Protein AF-A0A950JBD9-F1 (afdb_monomer_lite)

pLDDT: mean 92.74, std 8.47, range [54.97, 98.75]

Radius of gyration: 14.96 Å; chains: 1; bounding box: 33×19×41 Å

Structure (mmCIF, N/CA/C/O backbone):
data_AF-A0A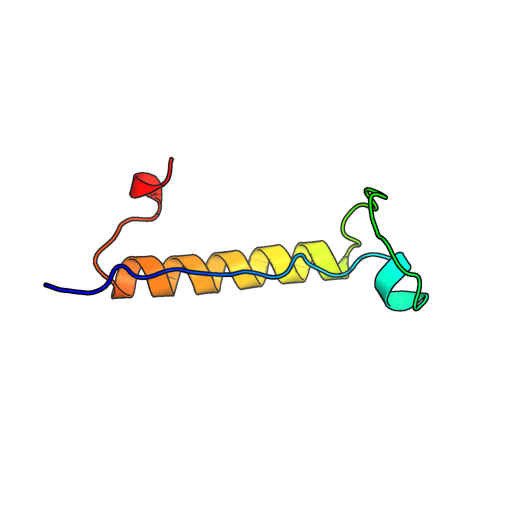950JBD9-F1
#
_entry.id   AF-A0A950JBD9-F1
#
loop_
_atom_site.group_PDB
_atom_site.id
_atom_site.type_symbol
_atom_site.label_atom_id
_atom_site.label_alt_id
_atom_site.label_comp_id
_atom_site.label_asym_id
_atom_site.label_entity_id
_atom_site.label_seq_id
_atom_site.pdbx_PDB_ins_code
_atom_site.Cartn_x
_atom_site.Cartn_y
_atom_site.Cartn_z
_atom_site.occupancy
_atom_site.B_iso_or_equiv
_atom_site.auth_seq_id
_atom_site.auth_comp_id
_atom_site.auth_asym_id
_atom_site.auth_atom_id
_atom_site.pdbx_PDB_model_num
ATOM 1 N N . MET A 1 1 ? -7.881 8.198 29.936 1.00 54.97 1 MET A N 1
ATOM 2 C CA . MET A 1 1 ? -7.725 8.763 28.580 1.0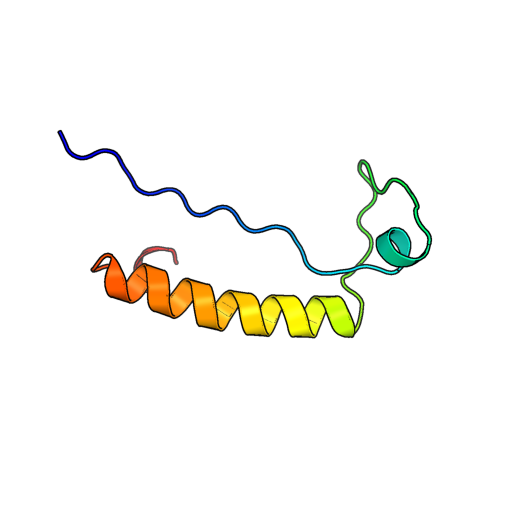0 54.97 1 MET A CA 1
ATOM 3 C C . MET A 1 1 ? -7.552 7.611 27.608 1.00 54.97 1 MET A C 1
ATOM 5 O O . MET A 1 1 ? -6.660 6.798 27.828 1.00 54.97 1 MET A O 1
ATOM 9 N N . THR A 1 2 ? -8.418 7.487 26.605 1.00 82.06 2 THR A N 1
ATOM 10 C CA . THR A 1 2 ? -8.245 6.513 25.517 1.00 82.06 2 THR A CA 1
ATOM 11 C C . THR A 1 2 ? -7.137 7.005 24.585 1.00 82.06 2 THR A C 1
ATOM 13 O O . THR A 1 2 ? -7.006 8.205 24.347 1.00 82.06 2 THR A O 1
ATOM 16 N N . ARG A 1 3 ? -6.271 6.097 24.123 1.00 86.44 3 ARG A N 1
ATOM 17 C CA . ARG A 1 3 ? -5.216 6.438 23.158 1.00 86.44 3 ARG A CA 1
ATOM 18 C C . ARG A 1 3 ? -5.860 6.513 21.768 1.00 86.44 3 ARG A C 1
ATOM 20 O O . ARG A 1 3 ? -6.667 5.635 21.471 1.00 86.44 3 ARG A O 1
ATOM 27 N N . PRO A 1 4 ? -5.532 7.516 20.939 1.00 87.75 4 PRO A N 1
ATOM 28 C CA . PRO A 1 4 ? -6.076 7.600 19.590 1.00 87.75 4 PRO A CA 1
ATOM 29 C C . PRO A 1 4 ? -5.606 6.412 18.742 1.00 87.75 4 PRO A C 1
ATOM 31 O O . PRO A 1 4 ? -4.487 5.920 18.918 1.00 87.75 4 PRO A O 1
ATOM 34 N N . VAL A 1 5 ? -6.460 5.972 17.819 1.00 89.94 5 VAL A N 1
ATOM 35 C CA . VAL A 1 5 ? -6.130 4.936 16.835 1.00 89.94 5 VAL A CA 1
ATOM 36 C C . VAL A 1 5 ? -5.416 5.587 15.651 1.00 89.94 5 VAL A C 1
ATOM 38 O O . VAL A 1 5 ? -5.828 6.641 15.170 1.00 89.94 5 VAL A O 1
ATOM 41 N N . LEU A 1 6 ? -4.332 4.964 15.188 1.00 91.69 6 LEU A N 1
ATOM 42 C CA . LEU A 1 6 ? -3.579 5.385 14.009 1.00 91.69 6 LEU A CA 1
ATOM 43 C C . LEU A 1 6 ? -3.516 4.225 13.016 1.00 91.69 6 LEU A C 1
ATOM 45 O O . LEU A 1 6 ? -2.956 3.174 13.327 1.00 91.69 6 LEU A O 1
ATOM 49 N N . TYR A 1 7 ? -4.028 4.442 11.807 1.00 93.25 7 TYR A N 1
ATOM 50 C CA . TYR A 1 7 ? -3.881 3.498 10.702 1.00 93.25 7 TYR A CA 1
ATOM 51 C C . TYR A 1 7 ? -2.697 3.903 9.823 1.00 93.25 7 TYR A C 1
ATOM 53 O O . TYR A 1 7 ? -2.591 5.053 9.400 1.00 93.25 7 TYR A O 1
ATOM 61 N N . TYR A 1 8 ? -1.817 2.950 9.517 1.00 95.50 8 TYR A N 1
ATOM 62 C CA . TYR A 1 8 ? -0.696 3.139 8.597 1.00 95.50 8 TYR A CA 1
ATOM 63 C C . TYR A 1 8 ? -0.811 2.159 7.431 1.00 95.50 8 TYR A C 1
ATOM 65 O O . TYR A 1 8 ? -1.023 0.964 7.636 1.00 95.50 8 TYR A O 1
ATOM 73 N N . ILE A 1 9 ? -0.667 2.662 6.205 1.00 96.19 9 ILE A N 1
ATOM 74 C CA . ILE A 1 9 ? -0.819 1.878 4.978 1.00 96.19 9 ILE A CA 1
ATOM 75 C C . ILE A 1 9 ? 0.410 2.099 4.107 1.00 96.19 9 ILE A C 1
ATOM 77 O O . ILE A 1 9 ? 0.784 3.231 3.806 1.00 96.19 9 ILE A O 1
ATOM 81 N N . ARG A 1 10 ? 1.027 1.002 3.668 1.00 96.44 10 ARG A N 1
ATOM 82 C CA . ARG A 1 10 ? 2.075 1.045 2.649 1.00 96.44 10 ARG A CA 1
ATOM 83 C C . ARG A 1 10 ? 1.437 1.206 1.266 1.00 96.44 10 ARG A C 1
ATOM 85 O O . ARG A 1 10 ? 0.430 0.561 0.977 1.00 96.44 10 ARG A O 1
ATOM 92 N N . HIS A 1 11 ? 2.042 2.022 0.403 1.00 96.38 11 HIS A N 1
ATOM 93 C CA . HIS A 1 11 ? 1.617 2.133 -0.993 1.00 96.38 11 HIS A CA 1
ATOM 94 C C . HIS A 1 11 ? 1.692 0.773 -1.721 1.00 96.38 11 HIS A C 1
ATOM 96 O O . HIS A 1 11 ? 2.440 -0.125 -1.325 1.00 96.38 11 HIS A O 1
ATOM 102 N N . GLY A 1 12 ? 0.913 0.630 -2.796 1.00 98.06 12 GLY A N 1
ATOM 103 C CA . GLY A 1 12 ? 0.935 -0.568 -3.637 1.00 98.06 12 GLY A CA 1
ATOM 104 C C . GLY A 1 12 ? 2.226 -0.712 -4.451 1.00 98.06 12 GLY A C 1
ATOM 105 O O . GLY A 1 12 ? 3.043 0.201 -4.532 1.00 98.06 12 GLY A O 1
ATOM 106 N N . GLU A 1 13 ? 2.398 -1.859 -5.091 1.00 98.44 13 GLU A N 1
ATOM 107 C CA . GLU A 1 13 ? 3.554 -2.162 -5.932 1.00 98.44 13 GLU A CA 1
ATOM 108 C C . GLU A 1 13 ? 3.738 -1.173 -7.098 1.00 98.44 13 GLU A C 1
ATOM 110 O O . GLU A 1 13 ? 2.785 -0.748 -7.760 1.00 98.44 13 GLU A O 1
ATOM 115 N N . THR A 1 14 ? 4.999 -0.859 -7.381 1.00 98.56 14 THR A N 1
ATOM 116 C CA . THR A 1 14 ? 5.448 -0.183 -8.599 1.00 98.56 14 THR A CA 1
ATOM 117 C C . THR A 1 14 ? 6.477 -1.048 -9.322 1.00 98.56 14 THR A C 1
ATOM 119 O O . THR A 1 14 ? 7.089 -1.944 -8.732 1.00 98.56 14 THR A O 1
ATOM 122 N N . ASP A 1 15 ? 6.759 -0.734 -10.585 1.00 98.25 15 ASP A N 1
ATOM 123 C CA . ASP A 1 15 ? 7.774 -1.461 -11.360 1.00 98.25 15 ASP A CA 1
ATOM 124 C C . ASP A 1 15 ? 9.184 -1.339 -10.753 1.00 98.25 15 ASP A C 1
ATOM 126 O O . ASP A 1 15 ? 10.042 -2.194 -10.964 1.00 98.25 15 ASP A O 1
ATOM 130 N N . TRP A 1 16 ? 9.427 -0.316 -9.926 1.00 97.75 16 TRP A N 1
ATOM 131 C CA . TRP A 1 16 ? 10.686 -0.168 -9.196 1.00 97.75 16 TRP A CA 1
ATOM 132 C C . TRP A 1 16 ? 10.809 -1.168 -8.049 1.00 97.75 16 TRP A C 1
ATOM 134 O O . TRP A 1 16 ? 11.912 -1.640 -7.787 1.00 97.75 16 TRP A O 1
ATOM 144 N N . ASN A 1 17 ? 9.700 -1.522 -7.386 1.00 96.31 17 ASN A N 1
ATOM 145 C CA . ASN A 1 17 ? 9.724 -2.582 -6.378 1.00 96.31 17 ASN A CA 1
ATOM 146 C C . ASN A 1 17 ? 10.084 -3.926 -7.023 1.00 96.31 17 ASN A C 1
ATOM 148 O O . ASN A 1 17 ? 10.954 -4.623 -6.506 1.00 96.31 17 ASN A O 1
ATOM 152 N N . VAL A 1 18 ? 9.472 -4.235 -8.173 1.00 97.75 18 VAL A N 1
ATOM 153 C CA . VAL A 1 18 ? 9.740 -5.459 -8.950 1.00 97.75 18 VAL A CA 1
ATOM 154 C C . VAL A 1 18 ? 11.196 -5.512 -9.414 1.00 97.75 18 VAL A C 1
ATOM 156 O O . VAL A 1 18 ? 11.843 -6.548 -9.313 1.00 97.75 18 VAL A O 1
ATOM 159 N N . ALA A 1 19 ? 11.743 -4.381 -9.863 1.00 97.94 19 ALA A N 1
ATOM 160 C CA . ALA A 1 19 ? 13.135 -4.268 -10.290 1.00 97.94 19 ALA A CA 1
ATOM 161 C C . ALA A 1 19 ? 14.145 -4.125 -9.130 1.00 97.94 19 ALA A C 1
ATOM 163 O O . ALA A 1 19 ? 15.312 -3.828 -9.386 1.00 97.94 19 ALA A O 1
ATOM 164 N N . SER A 1 20 ? 13.711 -4.268 -7.870 1.00 96.88 20 SER A N 1
ATOM 165 C CA . SER A 1 20 ? 14.541 -4.077 -6.667 1.00 96.88 20 SER A CA 1
ATOM 166 C C . SER A 1 20 ? 15.306 -2.744 -6.639 1.00 96.88 20 SER A C 1
ATOM 168 O O . SER A 1 20 ? 16.432 -2.663 -6.149 1.00 96.88 20 SER A O 1
ATOM 170 N N . ARG A 1 21 ? 14.695 -1.674 -7.159 1.00 97.06 21 ARG A N 1
ATOM 171 C CA . ARG A 1 21 ? 15.262 -0.320 -7.171 1.00 97.06 21 ARG A CA 1
ATOM 172 C C . ARG A 1 21 ? 14.808 0.480 -5.955 1.00 97.06 21 ARG A C 1
ATOM 174 O O . ARG A 1 21 ? 13.650 0.412 -5.540 1.00 97.06 21 ARG A O 1
ATOM 181 N N . LEU A 1 22 ? 15.710 1.300 -5.423 1.00 94.50 22 LEU A N 1
ATOM 182 C CA . LEU A 1 22 ? 15.383 2.287 -4.394 1.00 94.50 22 LEU A CA 1
ATOM 183 C C . LEU A 1 22 ? 14.594 3.437 -5.026 1.00 94.50 22 LEU A C 1
ATOM 185 O O . LEU A 1 22 ? 15.113 4.092 -5.920 1.00 94.50 22 LEU A O 1
ATOM 189 N N . GLN A 1 23 ? 13.367 3.689 -4.565 1.00 94.81 23 GLN A N 1
ATOM 190 C CA . GLN A 1 23 ? 12.548 4.802 -5.071 1.00 94.81 23 GLN A CA 1
ATOM 191 C C . GLN A 1 23 ? 13.027 6.156 -4.532 1.00 94.81 23 GLN A C 1
ATOM 193 O O . GLN A 1 23 ? 13.170 7.107 -5.293 1.00 94.81 23 GLN A O 1
ATOM 198 N N . GLY A 1 24 ? 13.335 6.248 -3.233 1.00 92.56 24 GLY A N 1
ATOM 199 C CA . GLY A 1 24 ? 13.726 7.516 -2.612 1.00 92.56 24 GLY A CA 1
ATOM 200 C C . GLY A 1 24 ? 12.657 8.592 -2.826 1.00 92.56 24 GLY A C 1
ATOM 201 O O . GLY A 1 24 ? 11.502 8.384 -2.476 1.00 92.56 24 GLY A O 1
ATOM 202 N N . TRP A 1 25 ? 13.055 9.717 -3.419 1.00 94.75 25 TRP A N 1
ATOM 203 C CA . TRP A 1 25 ? 12.170 10.834 -3.779 1.00 94.75 25 TRP A CA 1
ATOM 204 C C . TRP A 1 25 ? 11.555 10.714 -5.179 1.00 94.75 25 TRP A C 1
ATOM 206 O O . TRP A 1 25 ? 10.852 11.618 -5.621 1.00 94.75 25 TRP A O 1
ATOM 216 N N . HIS A 1 26 ? 11.855 9.639 -5.910 1.00 94.44 26 HIS A N 1
ATOM 217 C CA . HIS A 1 26 ? 11.221 9.381 -7.194 1.00 94.44 26 HIS A CA 1
ATOM 218 C C . HIS A 1 26 ? 9.743 9.042 -6.978 1.00 94.44 26 HIS A C 1
ATOM 220 O O . HIS A 1 26 ? 9.405 8.341 -6.026 1.00 94.44 26 HIS A O 1
ATOM 226 N N . ASP A 1 27 ? 8.887 9.465 -7.908 1.00 94.12 27 ASP A N 1
ATOM 227 C CA . ASP A 1 27 ? 7.439 9.236 -7.867 1.00 94.12 27 ASP A CA 1
ATOM 228 C C . ASP A 1 27 ? 6.998 8.237 -8.957 1.00 94.12 27 ASP A C 1
ATOM 230 O O . ASP A 1 27 ? 6.412 8.619 -9.972 1.00 94.12 27 ASP A O 1
ATOM 234 N N . PRO A 1 28 ? 7.371 6.943 -8.862 1.00 95.94 28 PRO A N 1
ATOM 235 C CA . PRO A 1 28 ? 6.881 5.958 -9.812 1.00 95.94 28 PRO A CA 1
ATOM 236 C C . PRO A 1 28 ? 5.407 5.648 -9.529 1.00 95.94 28 PRO A C 1
ATOM 238 O O . PRO A 1 28 ? 5.028 5.315 -8.407 1.00 95.94 28 PRO A O 1
ATOM 241 N N . ALA A 1 29 ? 4.581 5.670 -10.573 1.00 97.62 29 ALA A N 1
ATOM 242 C CA . ALA A 1 29 ? 3.178 5.296 -10.455 1.00 97.62 29 ALA A CA 1
ATOM 243 C C . ALA A 1 29 ? 3.001 3.837 -9.986 1.00 97.62 29 ALA A C 1
ATOM 245 O O . ALA A 1 29 ? 3.817 2.955 -10.278 1.00 97.62 29 ALA A O 1
ATOM 246 N N . LEU A 1 30 ? 1.872 3.564 -9.322 1.00 98.38 30 LEU A N 1
ATOM 247 C CA . LEU A 1 30 ? 1.440 2.198 -9.028 1.00 98.38 30 LEU A CA 1
ATOM 248 C C . LEU A 1 30 ? 1.270 1.406 -10.325 1.00 98.38 30 LEU A C 1
ATOM 250 O O . LEU A 1 30 ? 0.582 1.852 -11.252 1.00 98.38 30 LEU A O 1
ATOM 254 N N . ASN A 1 31 ? 1.810 0.192 -10.361 1.00 98.44 31 ASN A N 1
ATOM 255 C CA . ASN A 1 31 ? 1.587 -0.706 -11.485 1.00 98.44 31 ASN A CA 1
ATOM 256 C C . ASN A 1 31 ? 0.188 -1.354 -11.398 1.00 98.44 31 ASN A C 1
ATOM 258 O O . ASN A 1 31 ? -0.620 -1.060 -10.510 1.00 98.44 31 ASN A O 1
ATOM 262 N N . ALA A 1 32 ? -0.144 -2.227 -12.353 1.00 98.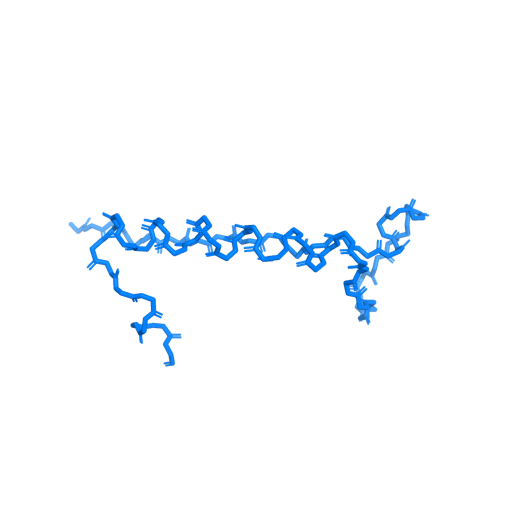62 32 ALA A N 1
ATOM 263 C CA . ALA A 1 32 ? -1.459 -2.869 -12.379 1.00 98.62 32 ALA A CA 1
ATOM 264 C C . ALA A 1 32 ? -1.751 -3.686 -11.106 1.00 98.62 32 ALA A C 1
ATOM 266 O O . ALA A 1 32 ? -2.895 -3.716 -10.650 1.00 98.62 32 ALA A O 1
ATOM 267 N N . LEU A 1 33 ? -0.733 -4.325 -10.519 1.00 98.69 33 LEU A N 1
ATOM 268 C CA . LEU A 1 33 ? -0.873 -5.037 -9.254 1.00 98.69 33 LEU A CA 1
ATOM 269 C C . LEU A 1 33 ? -1.020 -4.060 -8.081 1.00 98.69 33 LEU A C 1
ATOM 271 O O . LEU A 1 33 ? -1.933 -4.236 -7.278 1.00 98.69 33 LEU A O 1
ATOM 275 N N . GLY A 1 34 ? -0.218 -2.996 -8.034 1.00 98.69 34 GLY A N 1
ATOM 276 C CA . GLY A 1 34 ? -0.295 -1.951 -7.016 1.00 98.69 34 GLY A CA 1
ATOM 277 C C . GLY A 1 34 ? -1.662 -1.282 -6.930 1.00 98.69 34 GLY A C 1
ATOM 278 O O . GLY A 1 34 ? -2.182 -1.071 -5.836 1.00 98.69 34 GLY A O 1
ATOM 279 N N . ARG A 1 35 ? -2.314 -1.029 -8.071 1.00 98.69 35 ARG A N 1
ATOM 280 C CA . ARG A 1 35 ? -3.687 -0.495 -8.091 1.00 98.69 35 ARG A CA 1
ATOM 281 C C . ARG A 1 35 ? -4.712 -1.484 -7.530 1.00 98.69 35 ARG A C 1
ATOM 283 O O . ARG A 1 35 ? -5.604 -1.081 -6.788 1.00 98.69 35 ARG A O 1
ATOM 290 N N . ARG A 1 36 ? -4.576 -2.782 -7.831 1.00 98.69 36 ARG A N 1
ATOM 291 C CA . ARG A 1 36 ? -5.433 -3.824 -7.234 1.00 98.69 36 ARG A CA 1
ATOM 292 C C . ARG A 1 36 ? -5.204 -3.948 -5.729 1.00 98.69 36 ARG A C 1
ATOM 294 O O . ARG A 1 36 ? -6.171 -4.051 -4.982 1.00 98.69 36 ARG A O 1
ATOM 301 N N . GLN A 1 37 ? -3.950 -3.888 -5.283 1.00 98.75 37 GLN A N 1
ATOM 302 C CA . GLN A 1 37 ? -3.603 -3.874 -3.860 1.00 98.75 37 GLN A CA 1
ATOM 303 C C . GLN A 1 37 ? -4.245 -2.677 -3.154 1.00 98.75 37 GLN A C 1
ATOM 305 O O . GLN A 1 37 ? -4.886 -2.863 -2.126 1.00 98.75 37 GLN A O 1
ATOM 310 N N . ALA A 1 38 ? -4.162 -1.476 -3.736 1.00 98.56 38 ALA A N 1
ATOM 311 C CA . ALA A 1 38 ? -4.801 -0.283 -3.186 1.00 98.56 38 ALA A CA 1
ATOM 312 C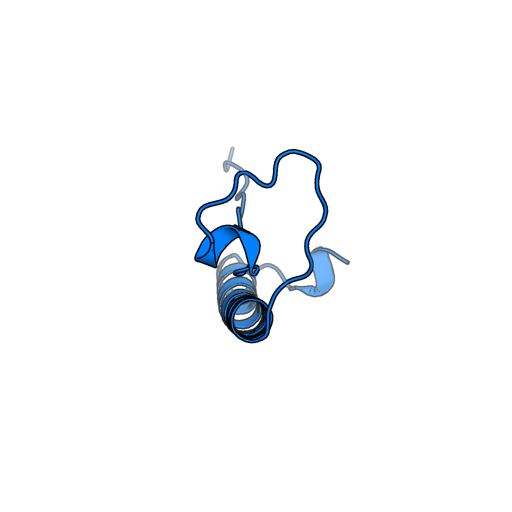 C . ALA A 1 38 ? -6.325 -0.449 -3.034 1.00 98.56 38 ALA A C 1
ATOM 314 O O . ALA A 1 38 ? -6.871 -0.123 -1.982 1.00 98.56 38 ALA A O 1
ATOM 315 N N . ALA A 1 39 ? -7.006 -1.023 -4.034 1.00 98.31 39 ALA A N 1
ATOM 316 C CA . ALA A 1 39 ? -8.446 -1.286 -3.963 1.00 98.31 39 ALA A CA 1
ATOM 317 C C . ALA A 1 39 ? -8.815 -2.287 -2.850 1.00 98.31 39 ALA A C 1
ATOM 319 O O . ALA A 1 39 ? -9.784 -2.079 -2.119 1.00 98.31 39 ALA A O 1
ATOM 320 N N . VAL A 1 40 ? -8.024 -3.352 -2.678 1.00 98.44 40 VAL A N 1
ATOM 321 C CA . VAL A 1 40 ? -8.217 -4.323 -1.586 1.00 98.44 40 VAL A CA 1
ATOM 322 C C . VAL A 1 40 ? -7.973 -3.667 -0.225 1.00 98.44 40 VAL A C 1
ATOM 324 O O . VAL A 1 40 ? -8.797 -3.814 0.679 1.00 98.44 40 VAL A O 1
ATOM 327 N N . CYS A 1 41 ? -6.888 -2.899 -0.086 1.00 98.12 41 CYS A N 1
ATOM 328 C CA . CYS A 1 41 ? -6.577 -2.153 1.133 1.00 98.12 41 CYS A CA 1
ATOM 329 C C . CYS A 1 41 ? -7.700 -1.180 1.510 1.00 98.12 41 CYS A C 1
ATOM 331 O O . CYS A 1 41 ? -8.060 -1.110 2.681 1.00 98.12 41 CYS A O 1
ATOM 333 N N . ALA A 1 42 ? -8.303 -0.487 0.539 1.00 95.81 42 ALA A N 1
ATOM 334 C CA . ALA A 1 42 ? -9.431 0.411 0.785 1.00 95.81 42 ALA A CA 1
ATOM 335 C C . ALA A 1 42 ? -10.637 -0.325 1.398 1.00 95.81 42 ALA A C 1
ATOM 337 O O . ALA A 1 42 ? -11.242 0.158 2.355 1.00 95.81 42 ALA A O 1
ATOM 338 N N . GLY A 1 43 ? -10.955 -1.525 0.900 1.00 96.56 43 GLY A N 1
ATOM 339 C CA . GLY A 1 43 ? -12.026 -2.356 1.458 1.00 96.56 43 GLY A CA 1
ATOM 340 C C . GLY A 1 43 ? -11.745 -2.839 2.886 1.00 96.56 43 GLY A C 1
ATOM 341 O O . GLY A 1 43 ? -12.671 -2.941 3.690 1.00 96.56 43 GLY A O 1
ATOM 342 N N . ILE A 1 44 ? -10.481 -3.117 3.216 1.00 96.81 44 ILE A N 1
ATOM 343 C CA . ILE A 1 44 ? -10.062 -3.484 4.578 1.00 96.81 44 ILE A CA 1
ATOM 344 C C . ILE A 1 44 ? -10.155 -2.272 5.508 1.00 96.81 44 ILE A C 1
ATOM 346 O O . ILE A 1 44 ? -10.768 -2.368 6.567 1.00 96.81 44 ILE A O 1
ATOM 350 N N . LEU A 1 45 ? -9.598 -1.129 5.096 1.00 95.50 45 LEU A N 1
ATOM 351 C CA . LEU A 1 45 ? -9.602 0.096 5.892 1.00 95.50 45 LEU A CA 1
ATOM 352 C C . LEU A 1 45 ? -11.027 0.539 6.232 1.00 95.50 45 LEU A C 1
ATOM 354 O O . LEU A 1 45 ? -11.300 0.865 7.381 1.00 95.50 45 LEU A O 1
ATOM 358 N N . ARG A 1 46 ? -11.946 0.484 5.259 1.00 94.69 46 ARG A N 1
ATOM 359 C CA . ARG A 1 46 ? -13.364 0.792 5.483 1.00 94.69 46 ARG A CA 1
ATOM 360 C C . ARG A 1 46 ? -13.951 -0.027 6.633 1.00 94.69 46 ARG A C 1
ATOM 362 O O . ARG A 1 46 ? -14.584 0.543 7.511 1.00 94.69 46 ARG A O 1
ATOM 369 N N . LYS A 1 47 ? -13.711 -1.341 6.645 1.00 95.19 47 LYS A N 1
ATOM 370 C CA . LYS A 1 47 ? -14.216 -2.237 7.696 1.00 95.19 47 LYS A CA 1
ATOM 371 C C . LYS A 1 47 ? -13.626 -1.908 9.066 1.00 95.19 47 LYS A C 1
ATOM 373 O O . LYS A 1 47 ? -14.354 -1.958 10.046 1.00 95.19 47 LYS A O 1
ATOM 378 N N . LEU A 1 48 ? -12.334 -1.580 9.132 1.00 94.50 48 LEU A N 1
ATOM 379 C CA . LEU A 1 48 ? -11.669 -1.213 10.389 1.00 94.50 48 LEU A CA 1
ATOM 380 C C . LEU A 1 48 ? -12.220 0.103 10.954 1.00 94.50 48 LEU A C 1
ATOM 382 O O . LEU A 1 48 ? -12.544 0.171 12.132 1.00 94.50 48 LEU A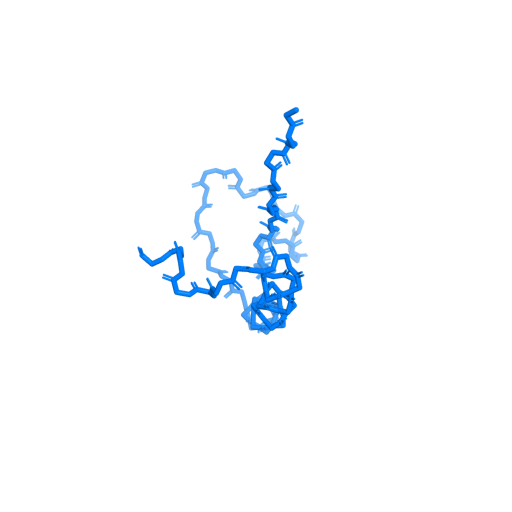 O 1
ATOM 386 N N . ILE A 1 49 ? -12.397 1.110 10.095 1.00 93.69 49 ILE A N 1
ATOM 387 C CA . ILE A 1 49 ? -12.994 2.400 10.465 1.00 93.69 49 ILE A CA 1
ATOM 388 C C . ILE A 1 49 ? -14.409 2.203 11.028 1.00 93.69 49 ILE A C 1
ATOM 390 O O . ILE A 1 49 ? -14.721 2.708 12.104 1.00 93.69 49 ILE A O 1
ATOM 394 N N . GLU A 1 50 ? -15.240 1.418 10.333 1.00 92.12 50 GLU A N 1
ATOM 395 C CA . GLU A 1 50 ? -16.601 1.090 10.777 1.00 92.12 50 GLU A CA 1
ATOM 396 C C . GLU A 1 50 ? -16.606 0.340 12.123 1.00 92.12 50 GLU A C 1
ATOM 398 O O . GLU A 1 50 ? -17.454 0.604 12.975 1.00 92.12 50 GLU A O 1
ATOM 403 N N . GLN A 1 51 ? -15.656 -0.578 12.340 1.00 91.38 51 GLN A N 1
ATOM 404 C CA . GLN A 1 51 ? -15.506 -1.324 13.598 1.00 91.38 51 GLN A CA 1
ATOM 405 C C . GLN A 1 51 ? -15.112 -0.435 14.779 1.00 91.38 51 GLN A C 1
ATOM 407 O O . GLN A 1 51 ? -15.584 -0.666 15.892 1.00 91.38 51 GLN A O 1
ATOM 412 N N . ASP A 1 52 ? -14.302 0.592 14.533 1.00 91.25 52 ASP A N 1
ATOM 413 C CA . ASP A 1 52 ? -13.879 1.554 15.551 1.00 91.25 52 ASP A CA 1
ATOM 414 C C . ASP A 1 52 ? -14.935 2.652 15.806 1.00 91.25 52 ASP A C 1
ATOM 416 O O . ASP A 1 52 ? -14.703 3.581 16.578 1.00 91.25 52 ASP A O 1
ATOM 420 N N . GLY A 1 53 ? -16.130 2.521 15.212 1.00 89.94 53 GLY A N 1
ATOM 421 C CA . GLY A 1 53 ? -17.271 3.414 15.434 1.00 89.94 53 GLY A CA 1
ATOM 422 C C . GLY A 1 53 ? -17.200 4.726 14.652 1.00 89.94 53 GLY A C 1
ATOM 423 O O 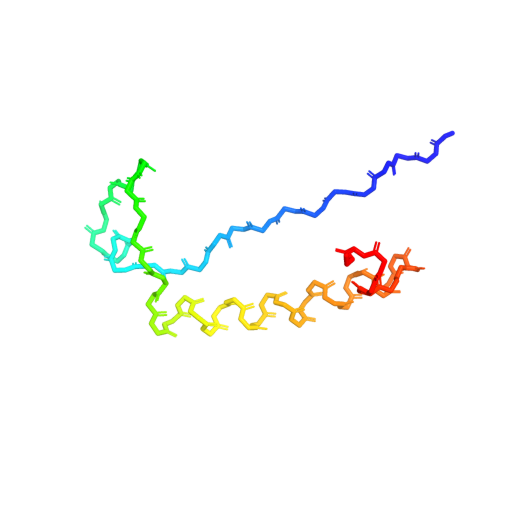. GLY A 1 53 ? -17.954 5.652 14.950 1.00 89.94 53 GLY A O 1
ATOM 424 N N . HIS A 1 54 ? -16.315 4.802 13.660 1.00 87.81 54 HIS A N 1
ATOM 425 C CA . HIS A 1 54 ? -16.157 5.944 12.770 1.00 87.81 54 HIS A CA 1
ATOM 426 C C . HIS A 1 54 ? -16.786 5.653 11.404 1.00 87.81 54 HIS A C 1
ATOM 428 O O . HIS A 1 54 ? -16.901 4.504 10.973 1.00 87.81 54 HIS A O 1
ATOM 434 N N . LEU A 1 55 ? -17.191 6.700 10.690 1.00 81.12 55 LEU A N 1
ATOM 435 C CA . LEU A 1 55 ? -17.595 6.592 9.293 1.00 81.12 55 LEU A CA 1
ATOM 436 C C . LEU A 1 55 ? -16.428 7.003 8.390 1.00 81.12 55 LEU A C 1
ATOM 438 O O . LEU A 1 55 ? -15.706 7.945 8.705 1.00 81.12 55 LEU A O 1
ATOM 442 N N . PRO A 1 56 ? -16.244 6.375 7.212 1.00 76.44 56 PRO A N 1
ATOM 443 C CA . PRO A 1 56 ? -15.204 6.796 6.269 1.00 76.44 56 PRO A CA 1
ATOM 444 C C . PRO A 1 56 ? -15.292 8.276 5.860 1.00 76.44 56 PRO A C 1
ATOM 446 O O . PRO A 1 56 ? -14.285 8.871 5.493 1.00 76.44 56 PRO A O 1
ATOM 449 N N . THR A 1 57 ? -16.487 8.868 5.926 1.00 82.31 57 THR A N 1
ATOM 450 C CA . THR A 1 57 ? -16.747 10.291 5.661 1.00 82.31 57 THR A CA 1
ATOM 451 C C . THR A 1 57 ? -16.224 11.230 6.744 1.00 82.31 57 THR A C 1
ATOM 453 O O . THR A 1 57 ? -16.128 12.424 6.491 1.00 82.31 57 THR A O 1
ATOM 456 N N . ASP A 1 58 ? -15.867 10.713 7.921 1.00 82.06 58 ASP A N 1
ATOM 457 C CA . ASP A 1 58 ? -15.307 11.510 9.018 1.00 82.06 58 ASP A CA 1
ATOM 458 C C . ASP A 1 58 ? -13.886 12.013 8.698 1.00 82.06 58 ASP A C 1
ATOM 460 O O . ASP A 1 58 ? -13.367 12.891 9.383 1.00 82.06 58 ASP A O 1
ATOM 464 N N . TYR A 1 59 ? -13.261 11.465 7.649 1.00 77.31 59 TYR A N 1
ATOM 465 C CA . TYR A 1 59 ? -11.901 11.778 7.199 1.00 77.31 59 TYR A CA 1
ATOM 466 C C . TYR A 1 59 ? -11.863 12.530 5.852 1.00 77.31 59 TYR A C 1
ATOM 468 O O . TYR A 1 59 ? -10.838 12.491 5.167 1.00 77.31 59 TYR A O 1
ATOM 476 N N . GLY A 1 60 ? -12.989 13.137 5.449 1.00 61.41 60 GLY A N 1
ATOM 477 C CA . GLY A 1 60 ? -13.162 13.884 4.192 1.00 61.41 60 GLY A CA 1
ATOM 478 C C . GLY A 1 60 ? -12.636 15.313 4.219 1.00 61.41 60 GLY A C 1
ATOM 479 O O . GLY A 1 60 ? -12.733 15.965 5.281 1.00 61.41 60 GLY A O 1
#

Sequence (60 aa):
MTRPVLYYIRHGETDWNVASRLQGWHDPALNALGRRQAAVCAGILRKLIEQDGHLPTDYG

Secondary structure (DSSP, 8-state):
-PPPP----PPPP-HHHHTT---TT--PPP-HHHHHHHHHHHHHHHHHHHHTT--GGGG-

Foldseek 3Di:
DDDDDDDDDDQFDFVCVVVVHDCVPPDGDHDPRRVVVVVVVVVVVQVVCVVVVHHPVVVD